Protein AF-A0A524QE58-F1 (afdb_monomer)

Radius of gyration: 34.65 Å; Cα contacts (8 Å, |Δi|>4): 42; chains: 1; bounding box: 107×37×67 Å

Secondary structure (DSSP, 8-state):
-PPP--S--HHHHHHHHHHHHSTT--HHHHHHHHT--HHHHHHHHHSHHHHHHHHHHHHHHHHHHHHHHHHHHHHHHHHHHHHHHHHHHH---HHHHHHHHHHHHHHTT-S--GGGSS----S------------HHHHHHHHHHHHHHHHS-SSPPP----------

Sequence (168 aa):
MSNPMQKLNHAHHHMILWVMSNPGATLREMGAHFGYTIPWLCQVVNSDMFKAQLAIYMGEVEALVVADIPTKLKGVASLAVDRMAEVLQKTDDNDTIIDAFDKVMHRYGYAPNAKNGAQTQGPAVNTQNNIFYLTADQLSGAREKLIENHARPALDLPVESSELMPAT

Solvent-accessible surface area (backbone atoms only — not comparable to full-atom values): 10601 Å² total; per-residue (Å²): 135,85,79,76,78,88,68,89,52,72,70,56,52,53,50,47,54,50,49,70,75,39,84,83,69,48,67,67,57,52,19,68,74,71,73,47,59,57,73,58,49,53,54,50,64,70,29,67,66,50,46,54,54,46,52,52,56,49,51,55,50,49,55,51,52,64,58,45,52,61,51,51,51,52,51,51,52,51,50,52,52,52,52,51,51,55,48,55,76,73,49,86,52,65,68,62,51,52,54,51,50,50,55,50,36,48,73,75,61,74,46,84,56,74,51,80,82,51,76,81,72,67,87,82,75,82,74,80,78,81,81,74,88,76,52,74,69,60,54,53,57,51,51,53,53,49,52,56,56,66,72,44,73,98,61,84,75,80,77,78,83,84,82,84,80,88,84,134

Structure (mmCIF, N/CA/C/O backbone):
data_AF-A0A524QE58-F1
#
_entry.id   AF-A0A524QE58-F1
#
loop_
_atom_site.group_PDB
_atom_site.id
_atom_site.type_symbol
_atom_site.label_atom_id
_atom_site.label_alt_id
_atom_site.label_comp_id
_atom_site.label_asym_id
_atom_site.label_entity_id
_atom_site.label_seq_id
_atom_site.pdbx_PDB_ins_code
_atom_site.Cartn_x
_atom_site.Cartn_y
_atom_site.Cartn_z
_atom_site.occupancy
_atom_site.B_iso_or_equiv
_atom_site.auth_seq_id
_atom_site.auth_comp_id
_atom_site.auth_asym_id
_atom_site.auth_atom_id
_atom_site.pdbx_PDB_model_num
ATOM 1 N N . MET A 1 1 ? 30.153 2.795 -27.317 1.00 37.44 1 MET A N 1
ATOM 2 C CA . MET A 1 1 ? 29.563 3.559 -26.196 1.00 37.44 1 MET A CA 1
ATOM 3 C C . MET A 1 1 ? 28.064 3.647 -26.440 1.00 37.44 1 MET A C 1
ATOM 5 O O . MET A 1 1 ? 27.662 4.192 -27.457 1.00 37.44 1 MET A O 1
ATOM 9 N N . SER A 1 2 ? 27.271 2.970 -25.607 1.00 44.81 2 SER A N 1
ATOM 10 C CA . SER A 1 2 ? 25.817 2.820 -25.764 1.00 44.81 2 SER A CA 1
ATOM 11 C C . SER A 1 2 ? 25.109 4.133 -25.434 1.00 44.81 2 SER A C 1
ATOM 13 O O . SER A 1 2 ? 25.325 4.675 -24.355 1.00 44.81 2 SER A O 1
ATOM 15 N N . ASN A 1 3 ? 24.278 4.629 -26.350 1.00 56.38 3 ASN A N 1
ATOM 16 C CA . ASN A 1 3 ? 23.512 5.859 -26.163 1.00 56.38 3 ASN A CA 1
ATOM 17 C C . ASN A 1 3 ? 22.498 5.665 -25.017 1.00 56.38 3 ASN A C 1
ATOM 19 O O . ASN A 1 3 ? 21.678 4.746 -25.111 1.00 56.38 3 ASN A O 1
ATOM 23 N N . PRO A 1 4 ? 22.519 6.481 -23.948 1.00 53.91 4 PRO A N 1
ATOM 24 C CA . PRO A 1 4 ? 21.436 6.480 -22.975 1.00 53.91 4 PRO A 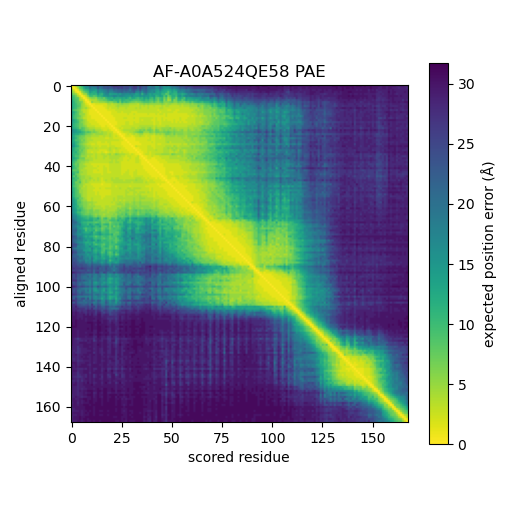CA 1
ATOM 25 C C . PRO A 1 4 ? 20.138 6.867 -23.696 1.00 53.91 4 PRO A C 1
ATOM 27 O O . PRO A 1 4 ? 20.121 7.777 -24.526 1.00 53.91 4 PRO A O 1
ATOM 30 N N . MET A 1 5 ? 19.064 6.120 -23.439 1.00 60.00 5 MET A N 1
ATOM 31 C CA . MET A 1 5 ? 17.757 6.325 -24.067 1.00 60.00 5 MET A CA 1
ATOM 32 C C . MET A 1 5 ? 17.318 7.791 -23.946 1.00 60.00 5 MET A C 1
ATOM 34 O O . MET A 1 5 ? 17.073 8.257 -22.844 1.00 60.00 5 MET A O 1
ATOM 38 N N . GLN A 1 6 ? 17.214 8.504 -25.075 1.00 62.56 6 GLN A N 1
ATOM 39 C CA . GLN A 1 6 ? 16.808 9.920 -25.123 1.00 62.56 6 GLN A CA 1
ATOM 40 C C . GLN A 1 6 ? 15.284 10.124 -25.119 1.00 62.56 6 GLN A C 1
ATOM 42 O O . GLN A 1 6 ? 14.811 11.228 -24.858 1.00 62.56 6 GLN A O 1
ATOM 47 N N . LYS A 1 7 ? 14.497 9.088 -25.447 1.00 70.38 7 LYS A N 1
ATOM 48 C CA . LYS A 1 7 ? 13.031 9.169 -25.511 1.00 70.38 7 LYS A CA 1
ATOM 49 C C . LYS A 1 7 ? 12.385 7.816 -25.220 1.00 70.38 7 LYS A C 1
ATOM 51 O O . LYS A 1 7 ? 12.740 6.809 -25.832 1.00 70.38 7 LYS A O 1
ATOM 56 N N . LEU A 1 8 ? 11.396 7.803 -24.327 1.00 73.88 8 LEU A N 1
ATOM 57 C CA . LEU A 1 8 ? 10.566 6.627 -24.067 1.00 73.88 8 LEU A CA 1
ATOM 58 C C . LEU A 1 8 ? 9.614 6.388 -25.249 1.00 73.88 8 LEU A C 1
ATOM 60 O O . LEU A 1 8 ? 8.741 7.200 -25.542 1.00 73.88 8 LEU A O 1
ATOM 64 N N . ASN A 1 9 ? 9.803 5.265 -25.941 1.00 84.88 9 ASN A N 1
ATOM 65 C CA . ASN A 1 9 ? 8.830 4.729 -26.904 1.00 84.88 9 ASN A CA 1
ATOM 66 C C . ASN A 1 9 ? 7.684 3.981 -26.182 1.00 84.88 9 ASN A C 1
ATOM 68 O O . ASN A 1 9 ? 7.897 3.478 -25.078 1.00 84.88 9 ASN A O 1
ATOM 72 N N . HIS A 1 10 ? 6.522 3.815 -26.825 1.00 84.56 10 HIS A N 1
ATOM 73 C CA . HIS A 1 10 ? 5.362 3.073 -26.303 1.00 84.56 10 HIS A CA 1
ATOM 74 C C . HIS A 1 10 ? 5.723 1.668 -25.802 1.00 84.56 10 HIS A C 1
ATOM 76 O O . HIS A 1 10 ? 5.241 1.249 -24.754 1.00 84.56 10 HIS A O 1
ATOM 82 N N . ALA A 1 11 ? 6.636 0.968 -26.483 1.00 85.56 11 ALA A N 1
ATOM 83 C CA . ALA A 1 11 ? 7.119 -0.345 -26.048 1.00 85.56 11 ALA A CA 1
ATOM 84 C C . ALA A 1 11 ? 7.707 -0.326 -24.622 1.00 85.56 11 ALA A C 1
ATOM 86 O O . ALA A 1 11 ? 7.439 -1.222 -23.828 1.00 85.56 11 ALA A O 1
ATOM 87 N N . HIS A 1 12 ? 8.452 0.723 -24.260 1.00 87.25 12 HIS A N 1
ATOM 88 C CA . HIS A 1 12 ? 9.021 0.869 -22.917 1.00 87.25 12 HIS A CA 1
ATOM 89 C C . HIS A 1 12 ? 7.945 1.103 -21.867 1.00 87.25 12 HIS A C 1
ATOM 91 O O . HIS A 1 12 ? 8.040 0.582 -20.763 1.00 87.25 12 HIS A O 1
ATOM 97 N N . HIS A 1 13 ? 6.894 1.828 -22.235 1.00 88.25 13 HIS A N 1
ATOM 98 C CA . HIS A 1 13 ? 5.744 2.035 -21.373 1.00 88.25 13 HIS A CA 1
ATOM 99 C C . HIS A 1 13 ? 5.021 0.723 -21.059 1.00 88.25 13 HIS A C 1
ATOM 101 O O . HIS A 1 13 ? 4.749 0.418 -19.902 1.00 88.25 13 HIS A O 1
ATOM 107 N N . HIS A 1 14 ? 4.788 -0.099 -22.085 1.00 90.12 14 HIS A N 1
ATOM 108 C CA . HIS A 1 14 ? 4.209 -1.428 -21.903 1.00 90.12 14 HIS A CA 1
ATOM 109 C C . HIS A 1 14 ? 5.097 -2.334 -21.045 1.00 90.12 14 HIS A C 1
ATOM 111 O O . HIS A 1 14 ? 4.573 -3.087 -20.228 1.00 90.12 14 HIS A O 1
ATOM 117 N N . MET A 1 15 ? 6.425 -2.234 -21.171 1.00 89.81 15 MET A N 1
ATOM 118 C CA . MET A 1 15 ? 7.349 -2.957 -20.291 1.00 89.81 15 MET A CA 1
ATOM 119 C C . MET A 1 15 ? 7.231 -2.502 -18.830 1.00 89.81 15 MET A C 1
ATOM 121 O O . MET A 1 15 ? 7.201 -3.352 -17.946 1.00 89.81 15 MET A O 1
ATOM 125 N N . ILE A 1 16 ? 7.097 -1.198 -18.561 1.00 90.75 16 ILE A N 1
ATOM 126 C CA . ILE A 1 16 ? 6.886 -0.680 -17.195 1.00 90.75 16 ILE A CA 1
ATOM 127 C C . ILE A 1 16 ? 5.590 -1.239 -16.600 1.00 90.75 16 ILE A C 1
ATOM 129 O O . ILE A 1 16 ? 5.610 -1.785 -15.499 1.00 90.75 16 ILE A O 1
ATOM 133 N N . LEU A 1 17 ? 4.481 -1.165 -17.341 1.00 90.25 17 LEU A N 1
ATOM 134 C CA . LEU A 1 17 ? 3.186 -1.691 -16.893 1.00 90.25 17 LEU A CA 1
ATOM 135 C C . LEU A 1 17 ? 3.237 -3.201 -16.629 1.00 90.25 17 LEU A C 1
ATOM 137 O O . LEU A 1 17 ? 2.638 -3.695 -15.673 1.00 90.25 17 LEU A O 1
ATOM 141 N N . TRP A 1 18 ? 3.979 -3.939 -17.453 1.00 91.38 18 TRP A N 1
ATOM 142 C CA . TRP A 1 18 ? 4.163 -5.374 -17.275 1.00 91.38 18 TRP A CA 1
ATOM 143 C C . TRP A 1 18 ? 4.969 -5.706 -16.015 1.00 91.38 18 TRP A C 1
ATOM 145 O O . TRP A 1 18 ? 4.557 -6.585 -15.256 1.00 91.38 18 TRP A O 1
ATOM 155 N N . VAL A 1 19 ? 6.064 -4.979 -15.754 1.00 90.00 19 VAL A N 1
ATOM 156 C CA . VAL A 1 19 ? 6.869 -5.124 -14.525 1.00 90.00 19 VAL A CA 1
ATOM 157 C C . VAL A 1 19 ? 6.032 -4.790 -13.292 1.00 90.00 19 VAL A C 1
ATOM 159 O O . VAL A 1 19 ? 6.088 -5.498 -12.292 1.00 90.00 19 VAL A O 1
ATOM 162 N N . MET A 1 20 ? 5.211 -3.747 -13.379 1.00 88.38 20 MET A N 1
ATOM 163 C CA . MET A 1 20 ? 4.317 -3.325 -12.304 1.00 88.38 20 MET A CA 1
ATOM 164 C C . MET A 1 20 ? 3.220 -4.355 -12.006 1.00 88.38 20 MET A C 1
ATOM 166 O O . MET A 1 20 ? 2.876 -4.571 -10.848 1.00 88.38 20 MET A O 1
ATOM 170 N N . SER A 1 21 ? 2.697 -5.018 -13.039 1.00 89.75 21 SER A N 1
ATOM 171 C CA . SER A 1 21 ? 1.674 -6.061 -12.888 1.00 89.75 21 SER A CA 1
ATOM 172 C C . SER A 1 21 ? 2.245 -7.385 -12.363 1.00 89.75 21 SER A C 1
ATOM 174 O O . SER A 1 21 ? 1.501 -8.186 -11.807 1.00 89.75 21 SER A O 1
ATOM 176 N N . ASN A 1 22 ? 3.551 -7.625 -12.533 1.00 90.81 22 ASN A N 1
ATOM 177 C CA . ASN A 1 22 ? 4.216 -8.878 -12.168 1.00 90.81 22 ASN A CA 1
ATOM 178 C C . ASN A 1 22 ? 5.458 -8.624 -11.288 1.00 90.81 22 ASN A C 1
ATOM 180 O O . ASN A 1 22 ? 6.592 -8.831 -11.739 1.00 90.81 22 ASN A O 1
ATOM 184 N N . PRO A 1 23 ? 5.278 -8.189 -10.025 1.00 80.88 23 PRO A N 1
ATOM 185 C CA . PRO A 1 23 ? 6.386 -7.944 -9.108 1.00 80.88 23 PRO A CA 1
ATOM 186 C C . PRO A 1 23 ? 7.043 -9.275 -8.713 1.00 80.88 23 PRO A C 1
ATOM 188 O O . PRO A 1 23 ? 6.553 -10.003 -7.856 1.00 80.88 23 PRO A O 1
ATOM 191 N N . GLY A 1 24 ? 8.147 -9.616 -9.375 1.00 85.56 24 GLY A N 1
ATOM 192 C CA . GLY A 1 24 ? 8.875 -10.876 -9.177 1.00 85.56 24 GLY A CA 1
ATOM 193 C C . GLY A 1 24 ? 9.208 -11.608 -10.473 1.00 85.56 24 GLY A C 1
ATOM 194 O O . GLY A 1 24 ? 10.007 -12.543 -10.451 1.00 85.56 24 GLY A O 1
ATOM 195 N N . ALA A 1 25 ? 8.647 -11.172 -11.603 1.00 88.44 25 ALA A N 1
ATOM 196 C CA . ALA A 1 25 ? 8.987 -11.746 -12.892 1.00 88.44 25 ALA A CA 1
ATOM 197 C C . ALA A 1 25 ? 10.445 -11.448 -13.275 1.00 88.44 25 ALA A C 1
ATOM 199 O O . ALA A 1 25 ? 10.992 -10.370 -13.023 1.00 88.44 25 ALA A O 1
ATOM 200 N N . THR A 1 26 ? 11.089 -12.426 -13.902 1.00 90.69 26 THR A N 1
ATOM 201 C CA . THR A 1 26 ? 12.494 -12.332 -14.306 1.00 90.69 26 THR A CA 1
ATOM 202 C C . THR A 1 26 ? 12.643 -11.601 -15.641 1.00 90.69 26 THR A C 1
ATOM 204 O O . THR A 1 26 ? 11.761 -11.634 -16.501 1.00 90.69 26 THR A O 1
ATOM 207 N N . LEU A 1 27 ? 13.816 -11.006 -15.894 1.00 88.75 27 LEU A N 1
ATOM 208 C CA . LEU A 1 27 ? 14.116 -10.385 -17.197 1.00 88.75 27 LEU A CA 1
ATOM 209 C C . LEU A 1 27 ? 14.015 -11.385 -18.363 1.00 88.75 27 LEU A C 1
ATOM 211 O O . LEU A 1 27 ? 13.764 -10.988 -19.499 1.00 88.75 27 LEU A O 1
ATOM 215 N N . ARG A 1 28 ? 14.181 -12.685 -18.086 1.00 89.31 28 ARG A N 1
ATOM 216 C CA . ARG A 1 28 ? 14.001 -13.757 -19.071 1.00 89.31 28 ARG A CA 1
ATOM 217 C C . ARG A 1 28 ? 12.540 -13.895 -19.497 1.00 89.31 28 ARG A C 1
ATOM 219 O O . ARG A 1 28 ? 12.272 -14.052 -20.683 1.00 89.31 28 ARG A O 1
ATOM 226 N N . GLU A 1 29 ? 11.612 -13.816 -18.551 1.00 89.88 29 GLU A N 1
ATOM 227 C CA . GLU A 1 29 ? 10.169 -13.865 -18.822 1.00 89.88 29 GLU A CA 1
ATOM 228 C C . GLU A 1 29 ? 9.709 -12.609 -19.559 1.00 89.88 29 GLU A C 1
ATOM 230 O O . GLU A 1 29 ? 8.953 -12.706 -20.523 1.00 89.88 29 GLU A O 1
ATOM 235 N N . MET A 1 30 ? 10.258 -11.447 -19.195 1.00 89.75 30 MET A N 1
ATOM 236 C CA . MET A 1 30 ? 10.032 -10.204 -19.934 1.00 89.75 30 MET A CA 1
ATOM 237 C C . MET A 1 30 ? 10.531 -10.315 -21.384 1.00 89.75 30 MET A C 1
ATOM 239 O O . MET A 1 30 ? 9.833 -9.928 -22.319 1.00 89.75 30 MET A O 1
ATOM 243 N N . GLY A 1 31 ? 11.714 -10.904 -21.592 1.00 89.69 31 GLY A N 1
ATOM 244 C CA . GLY A 1 31 ? 12.258 -11.186 -22.924 1.00 89.69 31 GLY A CA 1
ATOM 245 C C . GLY A 1 31 ? 11.381 -12.118 -23.749 1.00 89.69 31 GLY A C 1
ATOM 246 O O . GLY A 1 31 ? 11.127 -11.831 -24.916 1.00 89.69 31 GLY A O 1
ATOM 247 N N . ALA A 1 32 ? 10.859 -13.186 -23.140 1.00 90.56 32 ALA A N 1
ATOM 248 C CA . ALA A 1 32 ? 9.940 -14.109 -23.803 1.00 90.56 32 ALA A CA 1
ATOM 249 C C . ALA A 1 32 ? 8.607 -13.441 -24.180 1.00 90.56 32 ALA A C 1
ATOM 251 O O . ALA A 1 32 ? 8.073 -13.712 -25.251 1.00 90.56 32 ALA A O 1
ATOM 252 N N . HIS A 1 33 ? 8.094 -12.548 -23.330 1.00 88.94 33 HIS A N 1
ATOM 253 C CA . HIS A 1 33 ? 6.829 -11.852 -23.560 1.00 88.94 33 HIS A CA 1
ATOM 254 C C . HIS A 1 33 ? 6.921 -10.795 -24.672 1.00 88.94 33 HIS A C 1
ATOM 256 O O . HIS A 1 33 ? 6.025 -10.693 -25.506 1.00 88.94 33 HIS A O 1
ATOM 262 N N . PHE A 1 34 ? 8.000 -10.007 -24.702 1.00 89.56 34 PHE A N 1
ATOM 263 C CA . PHE A 1 34 ? 8.158 -8.907 -25.662 1.00 89.56 34 PHE A CA 1
ATOM 264 C C . PHE A 1 34 ? 9.004 -9.260 -26.896 1.00 89.56 34 PHE A C 1
ATOM 266 O O . PHE A 1 34 ? 9.093 -8.458 -27.822 1.00 89.56 34 PHE A O 1
ATOM 273 N N . GLY A 1 35 ? 9.633 -10.439 -26.927 1.00 90.44 35 GLY A N 1
ATOM 274 C CA . GLY A 1 35 ? 10.474 -10.883 -28.043 1.00 90.44 35 GLY A CA 1
ATOM 275 C C . GLY A 1 35 ? 11.825 -10.164 -28.142 1.00 90.44 35 GLY A C 1
ATOM 276 O O . GLY A 1 35 ? 12.455 -10.184 -29.199 1.00 90.44 35 GLY A O 1
ATOM 277 N N . TYR A 1 36 ? 12.285 -9.520 -27.065 1.00 90.31 36 TYR A N 1
ATOM 278 C CA . TYR A 1 36 ? 13.566 -8.812 -27.029 1.00 90.31 36 TYR A CA 1
ATOM 279 C C . TYR A 1 36 ? 14.670 -9.631 -26.359 1.00 90.31 36 TYR A C 1
ATOM 281 O O . TYR A 1 36 ? 14.433 -10.472 -25.491 1.00 90.31 36 TYR A O 1
ATOM 289 N N . THR A 1 37 ? 15.917 -9.345 -26.740 1.00 92.12 37 THR A N 1
ATOM 290 C CA . THR A 1 37 ? 17.086 -9.995 -26.137 1.00 92.12 37 THR A CA 1
ATOM 291 C C . THR A 1 37 ? 17.302 -9.534 -24.693 1.00 92.12 37 THR A C 1
ATOM 293 O O . THR A 1 37 ? 17.097 -8.367 -24.353 1.00 92.12 37 THR A O 1
ATOM 296 N N . ILE A 1 38 ? 17.780 -10.447 -23.842 1.00 91.06 38 ILE A N 1
ATOM 297 C CA . ILE A 1 38 ? 18.064 -10.161 -22.427 1.00 91.06 38 ILE A CA 1
ATOM 298 C C . ILE A 1 38 ? 19.079 -9.012 -22.261 1.00 91.06 38 ILE A C 1
ATOM 300 O O . ILE A 1 38 ? 18.803 -8.111 -21.470 1.00 91.06 38 ILE A O 1
ATOM 304 N N . PRO A 1 39 ? 20.209 -8.955 -23.004 1.00 89.94 39 PRO A N 1
ATOM 305 C CA . PRO A 1 39 ? 21.170 -7.860 -22.853 1.00 89.94 39 PRO A CA 1
ATOM 306 C C . PRO A 1 39 ? 20.578 -6.484 -23.176 1.00 89.94 39 PRO A C 1
ATOM 308 O O . PRO A 1 39 ? 20.891 -5.508 -22.497 1.00 89.94 39 PRO A O 1
ATOM 311 N N . TRP A 1 40 ? 19.695 -6.407 -24.175 1.00 90.19 40 TRP A N 1
ATOM 312 C CA . TRP A 1 40 ? 19.004 -5.167 -24.521 1.00 90.19 40 TRP A CA 1
ATOM 313 C C . TRP A 1 40 ? 18.025 -4.744 -23.420 1.00 90.19 40 TRP A C 1
ATOM 315 O O . TRP A 1 40 ? 18.037 -3.590 -22.997 1.00 90.19 40 TRP A O 1
ATOM 325 N N . LEU A 1 41 ? 17.245 -5.686 -22.878 1.00 90.00 41 LEU A N 1
ATOM 326 C CA . LEU A 1 41 ? 16.341 -5.409 -21.758 1.00 90.00 41 LEU A CA 1
ATOM 327 C C . LEU A 1 41 ? 17.092 -4.931 -20.513 1.00 90.00 41 LEU A C 1
ATOM 329 O O . LEU A 1 41 ? 16.644 -3.993 -19.859 1.00 90.00 41 LEU A O 1
ATOM 333 N N . CYS A 1 42 ? 18.260 -5.506 -20.214 1.00 90.25 42 CYS A N 1
ATOM 334 C CA . CYS A 1 42 ? 19.114 -5.027 -19.127 1.00 90.25 42 CYS A CA 1
ATOM 335 C C . CYS A 1 42 ? 19.530 -3.561 -19.321 1.00 90.25 42 CYS A C 1
ATOM 337 O O . CYS A 1 42 ? 19.558 -2.807 -18.350 1.00 90.25 42 CYS A O 1
ATOM 339 N N . GLN A 1 43 ? 19.851 -3.140 -20.547 1.00 89.94 43 GLN A N 1
ATOM 340 C CA . GLN A 1 43 ? 20.202 -1.744 -20.838 1.00 89.94 43 GLN A CA 1
ATOM 341 C C . GLN A 1 43 ? 18.997 -0.813 -20.671 1.00 89.94 43 GLN A C 1
ATOM 343 O O . GLN A 1 43 ? 19.125 0.269 -20.102 1.00 89.94 43 GLN A O 1
ATOM 348 N N . VAL A 1 44 ? 17.819 -1.255 -21.112 1.00 88.38 44 VAL A N 1
ATOM 349 C CA . VAL A 1 44 ? 16.567 -0.500 -20.995 1.00 88.38 44 VAL A CA 1
ATOM 350 C C . VAL A 1 44 ? 16.157 -0.317 -19.535 1.00 88.38 44 VAL A C 1
ATOM 352 O O . VAL A 1 44 ? 15.941 0.813 -19.106 1.00 88.38 44 VAL A O 1
ATOM 355 N N . VAL A 1 45 ? 16.086 -1.398 -18.754 1.00 87.81 45 VAL A N 1
ATOM 356 C CA . VAL A 1 45 ? 15.647 -1.354 -17.346 1.00 87.81 45 VAL A CA 1
ATOM 357 C C . VAL A 1 45 ? 16.607 -0.531 -16.487 1.00 87.81 45 VAL A C 1
ATOM 359 O O . VAL A 1 45 ? 16.182 0.174 -15.574 1.00 87.81 45 VAL A O 1
ATOM 362 N N . ASN A 1 46 ? 17.907 -0.576 -16.789 1.00 88.50 46 ASN A N 1
ATOM 363 C CA . ASN A 1 46 ? 18.900 0.199 -16.050 1.00 88.50 46 ASN A CA 1
ATOM 364 C C . ASN A 1 46 ? 18.972 1.676 -16.450 1.00 88.50 46 ASN A C 1
ATOM 366 O O . ASN A 1 46 ? 19.640 2.434 -15.746 1.00 88.50 46 ASN A O 1
ATOM 370 N N . SER A 1 47 ? 18.292 2.086 -17.523 1.00 89.69 47 SER A N 1
ATOM 371 C CA . SER A 1 47 ? 18.274 3.479 -17.963 1.00 89.69 47 SER A CA 1
ATOM 372 C C . SER A 1 47 ? 17.537 4.389 -16.974 1.00 89.69 47 SER A C 1
ATOM 374 O O . SER A 1 47 ? 16.507 4.021 -16.405 1.00 89.69 47 SER A O 1
ATOM 376 N N . ASP A 1 48 ? 18.052 5.605 -16.790 1.00 88.81 48 ASP A N 1
ATOM 377 C CA . ASP A 1 48 ? 17.509 6.553 -15.810 1.00 88.81 48 ASP A CA 1
ATOM 378 C C . ASP A 1 48 ? 16.081 6.989 -16.151 1.00 88.81 48 ASP A C 1
ATOM 380 O O . ASP A 1 48 ? 15.239 7.104 -15.264 1.00 88.81 48 ASP A O 1
ATOM 384 N N . MET A 1 49 ? 15.764 7.144 -17.442 1.00 86.62 49 MET A N 1
ATOM 385 C CA . MET A 1 49 ? 14.404 7.473 -17.880 1.00 86.62 49 MET A CA 1
ATOM 386 C C . MET A 1 49 ? 13.390 6.381 -17.524 1.00 86.62 49 MET A C 1
ATOM 388 O O . MET A 1 49 ? 12.276 6.695 -17.110 1.00 86.62 49 MET A O 1
ATOM 392 N N . PHE A 1 50 ? 13.759 5.103 -17.672 1.00 89.12 50 PHE A N 1
ATOM 393 C CA . PHE A 1 50 ? 12.877 3.988 -17.324 1.00 89.12 50 PHE A CA 1
ATOM 394 C C . PHE A 1 50 ? 12.595 3.963 -15.819 1.00 89.12 50 PHE A C 1
ATOM 396 O O . PHE A 1 50 ? 11.442 3.845 -15.408 1.00 89.12 50 PHE A O 1
ATOM 403 N N . LYS A 1 51 ? 13.636 4.151 -15.000 1.00 90.12 51 LYS A N 1
ATOM 404 C CA . LYS A 1 51 ? 13.520 4.218 -13.536 1.00 90.12 51 LYS A CA 1
ATOM 405 C C . LYS A 1 51 ? 12.682 5.407 -13.077 1.00 90.12 51 LYS A C 1
ATOM 407 O O . LYS A 1 51 ? 11.823 5.236 -12.219 1.00 90.12 51 LYS A O 1
ATOM 412 N N . ALA A 1 52 ? 12.894 6.584 -13.666 1.00 89.50 52 ALA A N 1
ATOM 413 C CA . ALA A 1 52 ? 12.126 7.784 -13.345 1.00 89.50 52 ALA A CA 1
ATOM 414 C C . ALA A 1 52 ? 10.632 7.582 -13.623 1.00 89.50 52 ALA A C 1
ATOM 416 O O . ALA A 1 52 ? 9.795 7.883 -12.776 1.00 89.50 52 ALA A O 1
ATOM 417 N N . GLN A 1 53 ? 10.294 7.007 -14.779 1.00 89.19 53 GLN A N 1
ATOM 418 C CA . GLN A 1 53 ? 8.900 6.754 -15.126 1.00 89.19 53 GLN A CA 1
ATOM 419 C C . GLN A 1 53 ? 8.268 5.678 -14.235 1.00 89.19 53 GLN A C 1
ATOM 421 O O . GLN A 1 53 ? 7.130 5.832 -13.800 1.00 89.19 53 GLN A O 1
ATOM 426 N N . LEU A 1 54 ? 9.000 4.605 -13.933 1.00 89.56 54 LEU A N 1
ATOM 427 C CA . LEU A 1 54 ? 8.540 3.561 -13.019 1.00 89.56 54 LEU A CA 1
ATOM 428 C C . LEU A 1 54 ? 8.271 4.119 -11.612 1.00 89.56 54 LEU A C 1
ATOM 430 O O . LEU A 1 54 ? 7.264 3.763 -11.008 1.00 89.56 54 LEU A O 1
ATOM 434 N N . ALA A 1 55 ? 9.114 5.029 -11.117 1.00 89.94 55 ALA A N 1
ATOM 435 C CA . ALA A 1 55 ? 8.912 5.684 -9.825 1.00 89.94 55 ALA A CA 1
ATOM 436 C C . ALA A 1 55 ? 7.630 6.534 -9.788 1.00 89.94 55 ALA A C 1
ATOM 438 O O . ALA A 1 55 ? 6.914 6.501 -8.790 1.00 89.94 55 ALA A O 1
ATOM 439 N N . ILE A 1 56 ? 7.305 7.243 -10.878 1.00 90.44 56 ILE A N 1
ATOM 440 C CA . ILE A 1 56 ? 6.044 7.995 -10.995 1.00 90.44 56 ILE A CA 1
ATOM 441 C C . ILE A 1 56 ? 4.847 7.045 -10.862 1.00 90.44 56 ILE A C 1
ATOM 443 O O . ILE A 1 56 ? 3.975 7.271 -10.028 1.00 90.44 56 ILE A O 1
ATOM 447 N N . TYR A 1 57 ? 4.846 5.941 -11.616 1.00 88.06 57 TYR A N 1
ATOM 448 C CA . TYR A 1 57 ? 3.771 4.945 -11.564 1.00 88.06 57 TYR A CA 1
ATOM 449 C C . TYR A 1 57 ? 3.610 4.291 -10.193 1.00 88.06 57 TYR A C 1
ATOM 451 O O . TYR A 1 57 ? 2.490 4.075 -9.729 1.00 88.06 57 TYR A O 1
ATOM 459 N N . MET A 1 58 ? 4.724 3.977 -9.532 1.00 87.25 58 MET A N 1
ATOM 460 C CA . MET A 1 58 ? 4.690 3.442 -8.173 1.00 87.25 58 MET A CA 1
ATOM 461 C C . MET A 1 58 ? 4.108 4.457 -7.187 1.00 87.25 58 MET A C 1
ATOM 463 O O . MET A 1 58 ? 3.263 4.077 -6.381 1.00 87.25 58 MET A O 1
ATOM 467 N N . GLY A 1 59 ? 4.484 5.735 -7.294 1.00 88.25 59 GLY A N 1
ATOM 468 C CA . GLY A 1 59 ? 3.937 6.798 -6.450 1.00 88.25 59 GLY A CA 1
ATOM 469 C C . GLY A 1 59 ? 2.430 7.002 -6.635 1.00 88.25 59 GLY A C 1
ATOM 470 O O . GLY A 1 59 ? 1.708 7.176 -5.656 1.00 88.25 59 GLY A O 1
ATOM 471 N N . GLU A 1 60 ? 1.929 6.922 -7.871 1.00 88.56 60 GLU A N 1
ATOM 472 C CA . GLU A 1 60 ? 0.489 7.007 -8.156 1.00 88.56 60 GLU A CA 1
ATOM 473 C C . GLU A 1 60 ? -0.298 5.860 -7.509 1.00 88.56 60 GLU A C 1
ATOM 475 O O . GLU A 1 60 ? -1.352 6.083 -6.906 1.00 88.56 60 GLU A O 1
ATOM 480 N N . VAL A 1 61 ? 0.217 4.630 -7.589 1.00 85.62 61 VAL A N 1
ATOM 481 C CA . VAL A 1 61 ? -0.454 3.470 -6.987 1.00 85.62 61 VAL A CA 1
ATOM 482 C C . VAL A 1 61 ? -0.333 3.449 -5.474 1.00 85.62 61 VAL A C 1
ATOM 484 O O . VAL A 1 61 ? -1.311 3.119 -4.805 1.00 85.62 61 VAL A O 1
ATOM 487 N N . GLU A 1 62 ? 0.803 3.853 -4.915 1.00 84.25 62 GLU A N 1
ATOM 488 C CA . GLU A 1 62 ? 0.943 4.009 -3.469 1.00 84.25 62 GLU A CA 1
ATOM 489 C C . GLU A 1 62 ? -0.076 5.020 -2.931 1.00 84.25 62 GLU A C 1
ATOM 491 O O . GLU A 1 62 ? -0.801 4.714 -1.985 1.00 84.25 62 GLU A O 1
ATOM 496 N N . ALA A 1 63 ? -0.220 6.178 -3.582 1.00 84.75 63 ALA A N 1
ATOM 497 C CA . ALA A 1 63 ? -1.214 7.179 -3.203 1.00 84.75 63 ALA A CA 1
ATOM 498 C C . ALA A 1 63 ? -2.650 6.625 -3.247 1.00 84.75 63 ALA A C 1
ATOM 500 O O . ALA A 1 63 ? -3.451 6.903 -2.351 1.00 84.75 63 ALA A O 1
ATOM 501 N N . LEU A 1 64 ? -2.971 5.803 -4.251 1.00 84.31 64 LEU A N 1
ATOM 502 C CA . LEU A 1 64 ? -4.285 5.176 -4.385 1.00 84.31 64 LEU A CA 1
ATOM 503 C C . LEU A 1 64 ? -4.551 4.137 -3.284 1.00 84.31 64 LEU A C 1
ATOM 505 O O . LEU A 1 64 ? -5.619 4.145 -2.672 1.00 84.31 64 LEU A O 1
ATOM 509 N N . VAL A 1 65 ? -3.577 3.276 -2.985 1.00 81.62 65 VAL A N 1
ATOM 510 C CA . VAL A 1 65 ? -3.693 2.257 -1.928 1.00 81.62 65 VAL A CA 1
ATOM 511 C C . VAL A 1 65 ? -3.798 2.910 -0.549 1.00 81.62 65 VAL A C 1
ATOM 513 O O . VAL A 1 65 ? -4.649 2.527 0.258 1.00 81.62 65 VAL A O 1
ATOM 516 N N . VAL A 1 66 ? -2.985 3.934 -0.284 1.00 81.62 66 VAL A N 1
ATOM 517 C CA . VAL A 1 66 ? -3.017 4.684 0.979 1.00 81.62 66 VAL A CA 1
ATOM 518 C C . VAL A 1 66 ? -4.349 5.413 1.163 1.00 81.62 66 VAL A C 1
ATOM 520 O O . VAL A 1 66 ? -4.807 5.532 2.294 1.00 81.62 66 VAL A O 1
ATOM 523 N N . ALA A 1 67 ? -5.008 5.861 0.091 1.00 80.88 67 ALA A N 1
ATOM 524 C CA . ALA A 1 67 ? -6.343 6.459 0.167 1.00 80.88 67 ALA A CA 1
ATOM 525 C C . ALA A 1 67 ? -7.471 5.423 0.372 1.00 80.88 67 ALA A C 1
ATOM 527 O O . ALA A 1 67 ? -8.491 5.714 1.008 1.00 80.88 67 ALA A O 1
ATOM 528 N N . ASP A 1 68 ? -7.300 4.201 -0.132 1.00 88.44 68 ASP A N 1
ATOM 529 C CA . ASP A 1 68 ? -8.306 3.136 -0.066 1.00 88.44 68 ASP A CA 1
ATOM 530 C C . ASP A 1 68 ? -8.399 2.487 1.330 1.00 88.44 68 ASP A C 1
ATOM 532 O O . ASP A 1 68 ? -9.496 2.301 1.866 1.00 88.44 68 ASP A O 1
ATOM 536 N N . ILE A 1 69 ? -7.263 2.232 1.988 1.00 82.06 69 ILE A N 1
ATOM 537 C CA . ILE A 1 69 ? -7.206 1.658 3.348 1.00 82.06 69 ILE A CA 1
ATOM 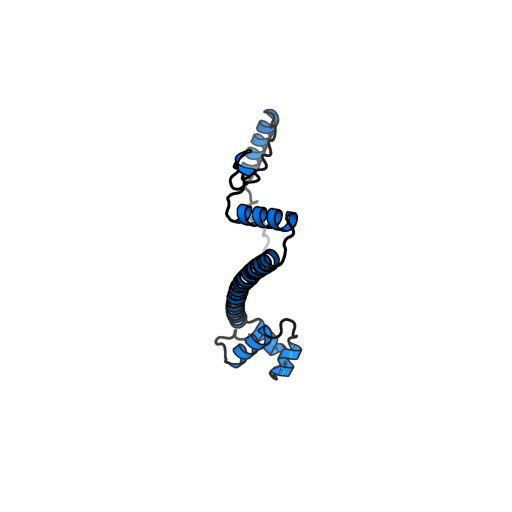538 C C . ILE A 1 69 ? -8.063 2.429 4.376 1.00 82.06 69 ILE A C 1
ATOM 540 O O . ILE A 1 69 ? -8.907 1.802 5.027 1.00 82.06 69 ILE A O 1
ATOM 544 N N . PRO A 1 70 ? -7.920 3.759 4.556 1.00 84.31 70 PRO A N 1
ATOM 545 C CA . PRO A 1 70 ? -8.723 4.503 5.521 1.00 84.31 70 PRO A CA 1
ATOM 546 C C . PRO A 1 70 ? -10.204 4.514 5.135 1.00 84.31 70 PRO A C 1
ATOM 548 O O . PRO A 1 70 ? -11.061 4.548 6.016 1.00 84.31 70 PRO A O 1
ATOM 551 N N . THR A 1 71 ? -10.523 4.449 3.841 1.00 85.31 71 THR A N 1
ATOM 552 C CA . THR A 1 71 ? -11.905 4.380 3.353 1.00 85.31 71 THR A CA 1
ATOM 553 C C . THR A 1 71 ? -12.553 3.049 3.737 1.00 85.31 71 THR A C 1
ATOM 555 O O . THR A 1 71 ? -13.640 3.038 4.319 1.00 85.31 71 THR A O 1
ATOM 558 N N . LYS A 1 72 ? -11.858 1.925 3.525 1.00 84.75 72 LYS A N 1
ATOM 559 C CA . LYS A 1 72 ? -12.315 0.598 3.971 1.00 84.75 72 LYS A CA 1
ATOM 560 C C . LYS A 1 72 ? -12.432 0.513 5.488 1.00 84.75 72 LYS A C 1
ATOM 562 O O . LYS A 1 72 ? -13.427 -0.007 5.985 1.00 84.75 72 LYS A O 1
ATOM 567 N N . LEU A 1 73 ? -11.465 1.060 6.225 1.00 80.94 73 LEU A N 1
ATOM 568 C CA . LEU A 1 73 ? -11.485 1.057 7.688 1.00 80.94 73 LEU A CA 1
ATOM 569 C C . LEU A 1 73 ? -12.677 1.845 8.243 1.00 80.94 73 LEU A C 1
ATOM 571 O O . LEU A 1 73 ? -13.348 1.366 9.154 1.00 80.94 73 LEU A O 1
ATOM 575 N N . LYS A 1 74 ? -12.997 3.006 7.657 1.00 85.31 74 LYS A N 1
ATOM 576 C CA . LYS A 1 74 ? -14.216 3.760 7.992 1.00 85.31 74 LYS A CA 1
ATOM 577 C C . LYS A 1 74 ? -15.483 2.949 7.710 1.00 85.31 74 LYS A C 1
ATOM 579 O O . LYS A 1 74 ? -16.375 2.925 8.551 1.00 85.31 74 LYS A O 1
ATOM 584 N N . GLY A 1 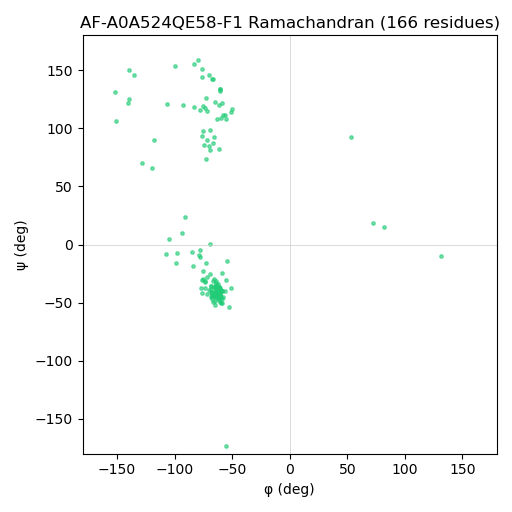75 ? -15.547 2.254 6.572 1.00 88.00 75 GLY A N 1
ATOM 585 C CA . GLY A 1 75 ? -16.680 1.390 6.228 1.00 88.00 75 GLY A CA 1
ATOM 586 C C . GLY A 1 75 ? -16.878 0.240 7.221 1.00 88.00 75 GLY A C 1
ATOM 587 O O . GLY A 1 75 ? -17.988 0.019 7.698 1.00 88.00 75 GLY A O 1
ATOM 588 N N . VAL A 1 76 ? -15.798 -0.450 7.597 1.00 86.06 76 VAL A N 1
ATOM 589 C CA . VAL A 1 76 ? -15.837 -1.533 8.596 1.00 86.06 76 VAL A CA 1
ATOM 590 C C . VAL A 1 76 ? -16.220 -1.001 9.975 1.00 86.06 76 VAL A C 1
ATOM 592 O O . VAL A 1 76 ? -17.013 -1.633 10.668 1.00 86.06 76 VAL A O 1
ATOM 595 N N . ALA A 1 77 ? -15.703 0.165 10.368 1.00 84.62 77 ALA A N 1
ATOM 596 C CA . ALA A 1 77 ? -16.071 0.800 11.628 1.00 84.62 77 ALA A CA 1
ATOM 597 C C . ALA A 1 77 ? -17.567 1.153 11.672 1.00 84.62 77 ALA A C 1
ATOM 599 O O . ALA A 1 77 ? -18.218 0.861 12.671 1.00 84.62 77 ALA A O 1
ATOM 600 N N . SER A 1 78 ? -18.123 1.708 10.587 1.00 87.94 78 SER A N 1
ATOM 601 C CA . SER A 1 78 ? -19.567 1.964 10.468 1.00 87.94 78 SER A CA 1
ATOM 602 C C . SER A 1 78 ? -20.371 0.674 10.613 1.00 87.94 78 SER A C 1
ATOM 604 O O . SER A 1 78 ? -21.255 0.594 11.458 1.00 87.94 78 SER A O 1
ATOM 606 N N . LEU A 1 79 ? -19.998 -0.369 9.865 1.00 89.50 79 LEU A N 1
ATOM 607 C CA . LEU A 1 79 ? -20.678 -1.662 9.915 1.00 89.50 79 LEU A CA 1
ATOM 608 C C . LEU A 1 79 ? -20.632 -2.282 11.318 1.00 89.50 79 LEU A C 1
ATOM 610 O O . LEU A 1 79 ? -21.610 -2.872 11.765 1.00 89.50 79 LEU A O 1
ATOM 614 N N . ALA A 1 80 ? -19.505 -2.161 12.021 1.00 81.25 80 ALA A N 1
ATOM 615 C CA . ALA A 1 80 ? -19.373 -2.658 13.385 1.00 81.25 80 ALA A CA 1
ATOM 616 C C . ALA A 1 80 ? -20.332 -1.941 14.347 1.00 81.25 80 ALA A C 1
ATOM 618 O O . ALA A 1 80 ? -20.934 -2.598 15.194 1.00 81.25 80 ALA A O 1
ATOM 619 N N . VAL A 1 81 ? -20.508 -0.624 14.199 1.00 85.50 81 VAL A N 1
ATOM 620 C CA . VAL A 1 81 ? -21.480 0.154 14.983 1.00 85.50 81 VAL A CA 1
ATOM 621 C C . VAL A 1 81 ? -22.911 -0.279 14.662 1.00 85.50 81 VAL A C 1
ATOM 623 O O . VAL A 1 81 ? -23.678 -0.537 15.589 1.00 85.50 81 VAL A O 1
ATOM 626 N N . ASP A 1 82 ? -23.247 -0.456 13.384 1.00 89.81 82 ASP A N 1
ATOM 627 C CA . ASP A 1 82 ? -24.581 -0.902 12.961 1.00 89.81 82 ASP A CA 1
ATOM 628 C C . ASP A 1 82 ? -24.917 -2.292 13.526 1.00 89.81 82 ASP A C 1
ATOM 630 O O . ASP A 1 82 ? -25.989 -2.506 14.091 1.00 89.81 82 ASP A O 1
ATOM 634 N N . ARG A 1 83 ? -23.968 -3.236 13.467 1.00 87.50 83 ARG A N 1
ATOM 635 C CA . ARG A 1 83 ? -24.138 -4.573 14.058 1.00 87.50 83 ARG A CA 1
ATOM 636 C C . ARG A 1 83 ? -24.277 -4.531 15.573 1.00 87.50 83 ARG A C 1
ATOM 638 O O . ARG A 1 83 ? -25.060 -5.297 16.125 1.00 87.50 83 ARG A O 1
ATOM 645 N N . MET A 1 84 ? -23.551 -3.643 16.246 1.00 82.12 84 MET A N 1
ATOM 646 C CA . MET A 1 84 ? -23.677 -3.459 17.692 1.00 82.12 84 MET A CA 1
ATOM 647 C C . MET A 1 84 ? -25.075 -2.948 18.062 1.00 82.12 84 MET A C 1
ATOM 649 O O . MET A 1 84 ? -25.674 -3.450 19.009 1.00 82.12 84 MET A O 1
ATOM 653 N N . ALA A 1 85 ? -25.631 -2.022 17.273 1.00 85.44 85 ALA A N 1
ATOM 654 C CA . ALA A 1 85 ? -26.997 -1.537 17.448 1.00 85.44 85 ALA A CA 1
ATOM 655 C C . ALA A 1 85 ? -28.042 -2.644 17.210 1.00 85.44 85 ALA A C 1
ATOM 657 O O . ALA A 1 85 ? -28.972 -2.784 18.002 1.00 85.44 85 ALA A O 1
ATOM 658 N N . GLU A 1 86 ? -27.872 -3.475 16.175 1.00 88.25 86 GLU A N 1
ATOM 659 C CA . GLU A 1 86 ? -28.749 -4.631 15.924 1.00 88.25 86 GLU A CA 1
ATOM 660 C C . GLU A 1 86 ? -28.724 -5.654 17.070 1.00 88.25 86 GLU A C 1
ATOM 662 O O . GLU A 1 86 ? -29.764 -6.211 17.422 1.00 88.25 86 GLU A O 1
ATOM 667 N N . VAL A 1 87 ? -27.546 -5.932 17.641 1.00 83.88 87 VAL A N 1
ATOM 668 C CA . VAL A 1 87 ? -27.402 -6.856 18.777 1.00 83.88 87 VAL A CA 1
ATOM 669 C C . VAL A 1 87 ? -28.081 -6.283 20.017 1.00 83.88 87 VAL A C 1
ATOM 671 O O . VAL A 1 87 ? -28.807 -7.011 20.692 1.00 83.88 87 VAL A O 1
ATOM 674 N N . LEU A 1 88 ? -27.919 -4.982 20.274 1.00 81.38 88 LEU A N 1
ATOM 675 C CA . LEU A 1 88 ? -28.547 -4.298 21.404 1.00 81.38 88 LEU A CA 1
ATOM 676 C C . LEU A 1 88 ? -30.080 -4.280 21.301 1.00 81.38 88 LEU A C 1
ATOM 678 O O . LEU A 1 88 ? -30.758 -4.400 22.309 1.00 81.38 88 LEU A O 1
ATOM 682 N N . GLN A 1 89 ? -30.638 -4.184 20.090 1.00 85.56 89 GLN A N 1
ATOM 683 C CA . GLN A 1 89 ? -32.090 -4.265 19.873 1.00 85.56 89 GLN A CA 1
ATOM 684 C C . GLN A 1 89 ? -32.673 -5.661 20.120 1.00 85.56 89 GLN A C 1
ATOM 686 O O . GLN A 1 89 ? -33.870 -5.787 20.362 1.00 85.56 89 GLN A O 1
ATOM 691 N N . LYS A 1 90 ? -31.860 -6.714 19.986 1.00 88.56 90 LYS A N 1
ATOM 692 C CA . LYS A 1 90 ? -32.300 -8.114 20.102 1.00 88.56 90 LYS A CA 1
ATOM 693 C C . LYS A 1 90 ? -32.017 -8.727 21.469 1.00 88.56 90 LYS A C 1
ATOM 695 O O . LYS A 1 90 ? -32.537 -9.800 21.759 1.00 88.56 90 LYS A O 1
ATOM 700 N N . THR A 1 91 ? -31.149 -8.101 22.252 1.00 82.56 91 THR A N 1
ATOM 701 C CA . THR A 1 91 ? -30.656 -8.642 23.515 1.00 82.56 91 THR A CA 1
ATOM 702 C C . THR A 1 91 ? -31.287 -7.880 24.668 1.00 82.56 91 THR A C 1
ATOM 704 O O . THR A 1 91 ? -31.071 -6.681 24.788 1.00 82.56 91 THR A O 1
ATOM 707 N N . ASP A 1 92 ? -32.007 -8.587 25.537 1.00 80.69 92 ASP A N 1
ATOM 708 C CA . ASP A 1 92 ? -32.556 -8.035 26.787 1.00 80.69 92 ASP A CA 1
ATOM 709 C C . ASP A 1 92 ? -31.624 -8.272 27.996 1.00 80.69 92 ASP A C 1
ATOM 711 O O . ASP A 1 92 ? -32.013 -8.076 29.147 1.00 80.69 92 ASP A O 1
ATOM 715 N N . ASP A 1 93 ? -30.391 -8.733 27.757 1.00 85.31 93 ASP A N 1
ATOM 716 C CA . ASP A 1 93 ? -29.412 -8.962 28.818 1.00 85.31 93 ASP A CA 1
ATOM 717 C C . ASP A 1 93 ? -28.859 -7.635 29.357 1.00 85.31 93 ASP A C 1
ATOM 719 O O . ASP A 1 93 ? -28.207 -6.867 28.643 1.00 85.31 93 ASP A O 1
ATOM 723 N N . ASN A 1 94 ? -29.116 -7.378 30.640 1.00 80.31 94 ASN A N 1
ATOM 724 C CA . ASN A 1 94 ? -28.791 -6.115 31.299 1.00 80.31 94 ASN A CA 1
ATOM 725 C C . ASN A 1 94 ? -27.276 -5.845 31.344 1.00 80.31 94 ASN A C 1
ATOM 727 O O . ASN A 1 94 ? -26.857 -4.704 31.152 1.00 80.31 94 ASN A O 1
ATOM 731 N N . ASP A 1 95 ? -26.449 -6.877 31.537 1.00 84.44 95 ASP A N 1
ATOM 732 C CA . ASP A 1 95 ? -24.990 -6.721 31.610 1.00 84.44 95 ASP A CA 1
ATOM 733 C C . ASP A 1 95 ? -24.404 -6.309 30.253 1.00 84.44 95 ASP A C 1
ATOM 735 O O . ASP A 1 95 ? -23.593 -5.381 30.168 1.00 84.44 95 ASP A O 1
ATOM 739 N N . THR A 1 96 ? -24.880 -6.929 29.170 1.00 82.94 96 THR A N 1
ATOM 740 C CA . THR A 1 96 ? -24.487 -6.574 27.799 1.00 82.94 96 THR A CA 1
ATOM 741 C C . THR A 1 96 ? -24.901 -5.142 27.433 1.00 82.94 96 THR A C 1
ATOM 743 O O . THR A 1 96 ? -24.138 -4.423 26.782 1.00 82.94 96 THR A O 1
ATOM 746 N N . ILE A 1 97 ? -26.085 -4.695 27.869 1.00 83.44 97 ILE A N 1
ATOM 747 C CA . ILE A 1 97 ? -26.575 -3.330 27.622 1.00 83.44 97 ILE A CA 1
ATOM 748 C C . ILE A 1 97 ? -25.713 -2.294 28.354 1.00 83.44 97 ILE A C 1
ATOM 750 O O . ILE A 1 97 ? -25.339 -1.279 27.760 1.00 83.44 97 ILE A O 1
ATOM 754 N N . ILE A 1 98 ? -25.372 -2.547 29.620 1.00 86.75 98 ILE A N 1
ATOM 755 C CA . ILE A 1 98 ? -24.560 -1.632 30.434 1.00 86.75 98 ILE A CA 1
ATOM 756 C C . ILE A 1 98 ? -23.138 -1.508 29.866 1.00 86.75 98 ILE A C 1
ATOM 758 O O . ILE A 1 98 ? -22.640 -0.391 29.725 1.00 86.75 98 ILE A O 1
ATOM 762 N N . ASP A 1 99 ? -22.506 -2.617 29.471 1.00 87.38 99 ASP A N 1
ATOM 763 C CA . ASP A 1 99 ? -21.167 -2.608 28.860 1.00 87.38 99 ASP A CA 1
ATOM 764 C C . ASP A 1 99 ? -21.155 -1.897 27.492 1.00 87.38 99 ASP A C 1
ATOM 766 O O . ASP A 1 99 ? -20.256 -1.104 27.193 1.00 87.38 99 ASP A O 1
ATOM 770 N N . ALA A 1 100 ? -22.181 -2.111 26.663 1.00 84.06 100 ALA A N 1
ATOM 771 C CA . ALA A 1 100 ? -22.326 -1.399 25.395 1.00 84.06 100 ALA A CA 1
ATOM 772 C C . ALA A 1 100 ? -22.522 0.113 25.607 1.00 84.06 100 ALA A C 1
ATOM 774 O O . ALA A 1 100 ? -21.873 0.920 24.936 1.00 84.06 100 ALA A O 1
ATOM 775 N N . PHE A 1 101 ? -23.374 0.505 26.560 1.00 82.69 101 PHE A N 1
ATOM 776 C CA . PHE A 1 101 ? -23.604 1.905 26.916 1.00 82.69 101 PHE A CA 1
ATOM 777 C C . PHE A 1 101 ? -22.319 2.587 27.399 1.00 82.69 101 PHE A C 1
ATOM 779 O O . PHE A 1 101 ? -21.993 3.682 26.932 1.00 82.69 101 PHE A O 1
ATOM 786 N N . ASP A 1 102 ? -21.555 1.920 28.265 1.00 86.62 102 ASP A N 1
ATOM 787 C CA . ASP A 1 102 ? -20.291 2.437 28.778 1.00 86.62 102 ASP A CA 1
ATOM 788 C C . ASP A 1 102 ? -19.276 2.654 27.647 1.00 86.62 102 ASP A C 1
ATOM 790 O O . ASP A 1 102 ? -18.726 3.747 27.495 1.00 86.62 102 ASP A O 1
ATOM 794 N N . LYS A 1 103 ? -19.100 1.668 26.759 1.00 84.44 103 LYS A N 1
ATOM 795 C CA . LYS A 1 103 ? -18.208 1.778 25.592 1.00 84.44 103 LYS A CA 1
ATOM 796 C C . LYS A 1 103 ? -18.608 2.910 24.648 1.00 84.44 103 LYS A C 1
ATOM 798 O O . LYS A 1 103 ? -17.731 3.609 24.134 1.00 84.44 103 LYS A O 1
ATOM 803 N N . VAL A 1 104 ? -19.904 3.120 24.421 1.00 82.44 104 VAL A N 1
ATOM 804 C CA . VAL A 1 104 ? -20.404 4.228 23.595 1.00 82.44 104 VAL A CA 1
ATOM 805 C C . VAL A 1 104 ? -20.113 5.570 24.270 1.00 82.44 104 VAL A C 1
ATOM 807 O O . VAL A 1 104 ? -19.508 6.441 23.644 1.00 82.44 104 VAL A O 1
ATOM 810 N N . MET A 1 105 ? -20.436 5.731 25.554 1.00 82.81 105 MET A N 1
ATOM 811 C CA . MET A 1 105 ? -20.168 6.967 26.303 1.00 82.81 105 MET A CA 1
ATOM 812 C C . MET A 1 105 ? -18.673 7.297 26.382 1.00 82.81 105 MET A C 1
ATOM 814 O O . MET A 1 105 ? -18.288 8.459 26.221 1.00 82.81 105 MET A O 1
ATOM 818 N N . HIS A 1 106 ? -17.814 6.284 26.511 1.00 86.31 106 HIS A N 1
ATOM 819 C CA . HIS A 1 106 ? -16.362 6.435 26.414 1.00 86.31 106 HIS A CA 1
ATOM 820 C C . HIS A 1 106 ? -15.921 6.978 25.049 1.00 86.31 106 HIS A C 1
ATOM 822 O O . HIS A 1 106 ? -15.051 7.847 24.983 1.00 86.31 106 HIS A O 1
ATOM 828 N N . ARG A 1 107 ? -16.524 6.514 23.948 1.00 82.25 107 ARG A N 1
ATOM 829 C CA . ARG A 1 107 ? -16.203 6.988 22.589 1.00 82.25 107 ARG A CA 1
ATOM 830 C C . ARG A 1 107 ? -16.735 8.388 22.297 1.00 82.25 107 ARG A C 1
ATOM 832 O O . ARG A 1 107 ? -16.078 9.122 21.565 1.00 82.25 107 ARG A O 1
ATOM 839 N N . TYR A 1 108 ? -17.858 8.769 22.899 1.00 81.38 108 TYR A N 1
ATOM 840 C CA . TYR A 1 108 ? -18.393 10.133 22.841 1.00 81.38 108 TYR A CA 1
ATOM 841 C C . TYR A 1 108 ? -17.676 11.117 23.781 1.00 81.38 108 TYR A C 1
ATOM 843 O O . TYR A 1 108 ? -17.942 12.315 23.729 1.00 81.38 108 TYR A O 1
ATOM 851 N N . GLY A 1 109 ? -16.738 10.638 24.607 1.00 81.12 109 GLY A N 1
ATOM 852 C CA . GLY A 1 109 ? -15.938 11.482 25.496 1.00 81.12 109 GLY A CA 1
ATOM 853 C C . GLY A 1 109 ? -16.632 11.857 26.807 1.00 81.12 109 GLY A C 1
ATOM 854 O O . GLY A 1 109 ? -16.161 12.755 27.499 1.00 81.12 109 GLY A O 1
ATOM 855 N N . TYR A 1 110 ? -17.721 11.172 27.164 1.00 80.06 110 TYR A N 1
ATOM 856 C CA . TYR A 1 110 ? -18.427 11.353 28.438 1.00 80.06 110 TYR A CA 1
ATOM 857 C C . TYR A 1 110 ? -17.822 10.544 29.588 1.00 80.06 110 TYR A C 1
ATOM 859 O O . TYR A 1 110 ? -18.229 10.703 30.737 1.00 80.06 110 TYR A O 1
ATOM 867 N N . ALA A 1 111 ? -16.840 9.690 29.302 1.00 72.94 111 ALA A N 1
ATOM 868 C CA . ALA A 1 111 ? -16.132 8.973 30.343 1.00 72.94 111 ALA A CA 1
ATOM 869 C C . ALA A 1 111 ? -15.127 9.874 31.071 1.00 72.94 111 ALA A C 1
ATOM 871 O O . ALA A 1 111 ? -14.465 10.707 30.438 1.00 72.94 111 ALA A O 1
ATOM 872 N N . PRO A 1 112 ? -14.946 9.685 32.389 1.00 69.56 112 PRO A N 1
ATOM 873 C CA . PRO A 1 112 ? -13.862 10.320 33.109 1.00 69.56 112 PRO A CA 1
ATOM 874 C C . PRO A 1 112 ? -12.545 9.872 32.477 1.00 69.56 112 PRO A C 1
ATOM 876 O O . PRO A 1 112 ? -12.115 8.727 32.610 1.00 69.56 112 PRO A O 1
ATOM 879 N N . ASN A 1 113 ? -11.888 10.791 31.770 1.00 61.59 113 ASN A N 1
ATOM 880 C CA . ASN A 1 113 ? -10.512 10.596 31.355 1.00 61.59 113 ASN A CA 1
ATOM 881 C C . ASN A 1 113 ? -9.703 10.307 32.623 1.00 61.59 113 ASN A C 1
ATOM 883 O O . ASN A 1 113 ? -9.418 11.226 33.390 1.00 61.59 113 ASN A O 1
ATOM 887 N N . ALA A 1 114 ? -9.259 9.064 32.817 1.00 56.12 114 ALA A N 1
ATOM 888 C CA . ALA A 1 114 ? -8.274 8.728 33.849 1.00 56.12 114 ALA A CA 1
ATOM 889 C C . ALA A 1 114 ? -6.990 9.586 33.720 1.00 56.12 114 ALA A C 1
ATOM 891 O O . ALA A 1 114 ? -6.208 9.697 34.656 1.00 56.12 114 ALA A O 1
ATOM 892 N N . LYS A 1 115 ? -6.813 10.264 32.576 1.00 52.2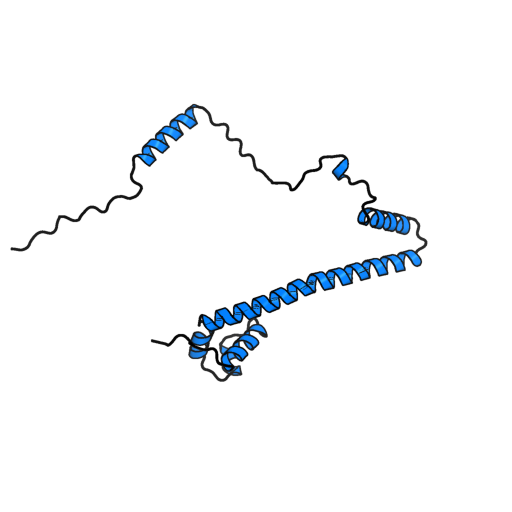2 115 LYS A N 1
ATOM 893 C CA . LYS A 1 115 ? -5.764 11.254 32.299 1.00 52.22 115 LYS A CA 1
ATOM 894 C C . LYS A 1 115 ? -5.988 12.650 32.903 1.00 52.22 115 LYS A C 1
ATOM 896 O O . LYS A 1 115 ? -5.055 13.440 32.912 1.00 52.22 115 LYS A O 1
ATOM 901 N N . ASN A 1 116 ? -7.174 12.960 33.430 1.00 49.19 116 ASN A N 1
ATOM 902 C CA . ASN A 1 116 ? -7.467 14.261 34.051 1.00 49.19 116 ASN A CA 1
ATOM 903 C C . ASN A 1 116 ? -7.511 14.209 35.591 1.00 49.19 116 ASN A C 1
ATOM 905 O O . ASN A 1 116 ? -7.783 15.224 36.224 1.00 49.19 116 ASN A O 1
ATOM 909 N N . GLY A 1 117 ? -7.198 13.051 36.188 1.00 47.62 117 GLY A N 1
ATOM 910 C CA . GLY A 1 117 ? -6.890 12.903 37.619 1.00 47.62 117 GLY A CA 1
ATOM 911 C C . GLY A 1 117 ? -5.407 12.637 37.916 1.00 47.62 117 GLY A C 1
ATOM 912 O O . GLY A 1 117 ? -5.001 12.669 39.072 1.00 47.62 117 GLY A O 1
ATOM 913 N N . ALA A 1 118 ? -4.588 12.404 36.886 1.00 51.88 118 ALA A N 1
ATOM 914 C CA . ALA A 1 118 ? -3.140 12.278 36.990 1.00 51.88 118 ALA A CA 1
ATOM 915 C C . ALA A 1 118 ? -2.497 12.740 35.675 1.00 51.88 118 ALA A C 1
ATOM 917 O O . ALA A 1 118 ? -2.559 12.047 34.666 1.00 51.88 118 ALA A O 1
ATOM 918 N N . GLN A 1 119 ? -1.887 13.927 35.718 1.00 47.12 119 GLN A N 1
ATOM 919 C CA . GLN A 1 119 ? -0.880 14.412 34.773 1.00 47.12 119 GLN A CA 1
ATOM 920 C C . GLN A 1 119 ? -1.255 14.354 33.277 1.00 47.12 119 GLN A C 1
ATOM 922 O O . GLN A 1 119 ? -0.945 13.414 32.545 1.00 47.12 119 GLN A O 1
ATOM 927 N N . THR A 1 120 ? -1.802 15.464 32.788 1.00 43.38 120 THR A N 1
ATOM 928 C CA . THR A 1 120 ? -1.822 15.846 31.374 1.00 43.38 120 THR A CA 1
ATOM 929 C C . THR A 1 120 ? -0.381 16.002 30.867 1.00 43.38 120 THR A C 1
ATOM 931 O O . THR A 1 120 ? 0.182 17.093 30.837 1.00 43.38 120 THR A O 1
ATOM 934 N N . GLN A 1 121 ? 0.262 14.895 30.501 1.00 43.31 121 GLN A N 1
ATOM 935 C CA . GLN A 1 121 ? 1.470 14.933 29.688 1.00 43.31 121 GLN A CA 1
ATOM 936 C C . GLN A 1 121 ? 1.039 15.184 28.240 1.00 43.31 121 GLN A C 1
ATOM 938 O O . GLN A 1 121 ? 0.342 14.369 27.631 1.00 43.31 121 GLN A O 1
ATOM 943 N N . GLY A 1 122 ? 1.458 16.335 27.704 1.00 52.59 122 GLY A N 1
ATOM 944 C CA . GLY A 1 122 ? 1.597 16.552 26.264 1.00 52.59 122 GLY A CA 1
ATOM 945 C C . GLY A 1 122 ? 2.517 15.495 25.629 1.00 52.59 122 GLY A C 1
ATOM 946 O O . GLY A 1 122 ? 2.899 14.539 26.306 1.00 52.59 122 GLY A O 1
ATOM 947 N N . PRO A 1 123 ? 2.874 15.612 24.337 1.00 48.84 123 PRO A N 1
ATOM 948 C CA . PRO A 1 123 ? 3.686 14.600 23.665 1.00 48.84 123 PRO A CA 1
ATOM 949 C C . PRO A 1 123 ? 4.918 14.281 24.515 1.00 48.84 123 PRO A C 1
ATOM 951 O O . PRO A 1 123 ? 5.725 15.165 24.802 1.00 48.84 123 PRO A O 1
ATOM 954 N N . ALA A 1 124 ? 5.000 13.032 24.977 1.00 52.66 124 ALA A N 1
ATOM 955 C CA . ALA A 1 124 ? 6.087 12.545 25.806 1.00 52.66 124 ALA A CA 1
ATOM 956 C C . ALA A 1 124 ? 7.362 12.536 24.959 1.00 52.66 124 ALA A C 1
ATOM 958 O O . ALA A 1 124 ? 7.700 11.549 24.307 1.00 52.66 124 ALA A O 1
ATOM 959 N N . VAL A 1 125 ? 8.054 13.673 24.936 1.00 56.56 125 VAL A N 1
ATOM 960 C CA . VAL A 1 125 ? 9.453 13.741 24.542 1.00 56.56 125 VAL A CA 1
ATOM 961 C C . VAL A 1 125 ? 10.195 12.912 25.580 1.00 56.56 125 VAL A C 1
ATOM 963 O O . VAL A 1 125 ? 10.285 13.288 26.746 1.00 56.56 125 VAL A O 1
ATOM 966 N N . ASN A 1 126 ? 10.661 11.738 25.167 1.00 60.88 126 ASN A N 1
ATOM 967 C CA . ASN A 1 126 ? 11.523 10.886 25.971 1.00 60.88 126 ASN A CA 1
ATOM 968 C C . ASN A 1 126 ? 12.915 11.536 26.022 1.00 60.88 126 ASN A C 1
ATOM 970 O O . ASN A 1 126 ? 13.837 11.147 25.308 1.00 60.88 126 ASN A O 1
ATOM 974 N N . THR A 1 127 ? 13.039 12.620 26.785 1.00 63.31 127 THR A N 1
ATOM 975 C CA . THR A 1 127 ? 14.313 13.284 27.046 1.00 63.31 127 THR A CA 1
ATOM 976 C C . THR A 1 127 ? 15.071 12.442 28.061 1.00 63.31 127 THR A C 1
ATOM 978 O O . THR A 1 127 ? 14.897 12.568 29.273 1.00 63.31 127 THR A O 1
ATOM 981 N N 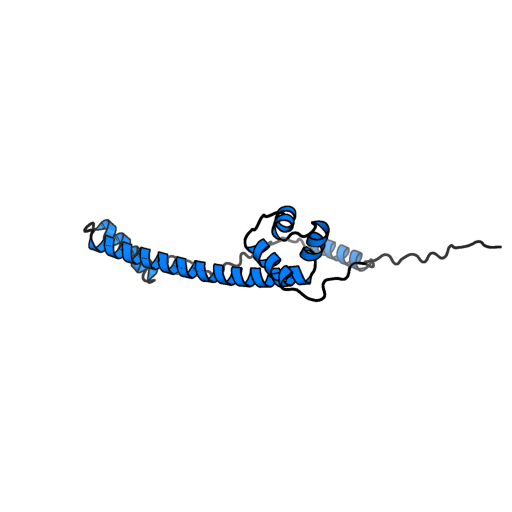. GLN A 1 128 ? 15.923 11.552 27.557 1.00 59.28 128 GLN A N 1
ATOM 982 C CA . GLN A 1 128 ? 16.929 10.877 28.363 1.00 59.28 128 GLN A CA 1
ATOM 983 C C . GLN A 1 128 ? 17.947 11.922 28.849 1.00 59.28 128 GLN A C 1
ATOM 985 O O . GLN A 1 128 ? 18.917 12.241 28.164 1.00 59.28 128 GLN A O 1
ATOM 990 N N . ASN A 1 129 ? 17.719 12.484 30.036 1.00 66.62 129 ASN A N 1
ATOM 991 C CA . ASN A 1 129 ? 18.699 13.325 30.716 1.00 66.62 129 ASN A CA 1
ATOM 992 C C . ASN A 1 129 ? 19.845 12.439 31.224 1.00 66.62 129 ASN A C 1
ATOM 994 O O . ASN A 1 129 ? 19.808 11.935 32.345 1.00 66.62 129 ASN A O 1
ATOM 998 N N . ASN A 1 130 ? 20.875 12.252 30.397 1.00 74.25 130 ASN A N 1
ATOM 999 C CA . ASN A 1 130 ? 22.153 11.698 30.837 1.00 74.25 130 ASN A CA 1
ATOM 1000 C C . ASN A 1 130 ? 22.863 12.737 31.717 1.00 74.25 130 ASN A C 1
ATOM 1002 O O . ASN A 1 130 ? 23.657 13.549 31.241 1.00 74.25 130 ASN A O 1
ATOM 1006 N N . ILE A 1 131 ? 22.532 12.747 33.007 1.00 68.88 131 ILE A N 1
ATOM 1007 C CA . ILE A 1 131 ? 23.201 13.582 34.005 1.00 68.88 131 ILE A CA 1
ATOM 1008 C C . ILE A 1 131 ? 24.558 12.938 34.299 1.00 68.88 131 ILE A C 1
ATOM 1010 O O . ILE A 1 131 ? 24.659 11.990 35.074 1.00 68.88 131 ILE A O 1
ATOM 1014 N N . PHE A 1 132 ? 25.606 13.440 33.652 1.00 66.12 132 PHE A N 1
ATOM 1015 C CA . PHE A 1 132 ? 26.981 13.076 33.973 1.00 66.12 132 PHE A CA 1
ATOM 1016 C C . PHE A 1 132 ? 27.461 13.925 35.154 1.00 66.12 132 PHE A C 1
ATOM 1018 O O . PHE A 1 132 ? 27.534 15.151 35.057 1.00 66.12 132 PHE A O 1
ATOM 1025 N N . TYR A 1 133 ? 27.808 13.286 36.272 1.00 66.88 133 TYR A N 1
ATOM 1026 C CA . TYR A 1 133 ? 28.491 13.951 37.381 1.00 66.88 133 TYR A CA 1
ATOM 1027 C C . TYR A 1 133 ? 29.958 14.181 36.998 1.00 66.88 133 TYR A C 1
ATOM 1029 O O . TYR A 1 133 ? 30.823 13.354 37.272 1.00 66.88 133 TYR A O 1
ATOM 1037 N N . LEU A 1 134 ? 30.230 15.288 36.309 1.00 65.00 134 LEU A N 1
ATOM 1038 C CA . LEU A 1 134 ? 31.590 15.709 35.980 1.00 65.00 134 LEU A CA 1
ATOM 1039 C C . LEU A 1 134 ? 32.247 16.293 37.236 1.00 65.00 134 LEU A C 1
ATOM 1041 O O . LEU A 1 134 ? 31.774 17.286 37.789 1.00 65.00 134 LEU A O 1
ATOM 1045 N N . THR A 1 135 ? 33.345 15.692 37.691 1.00 77.94 135 THR A N 1
ATOM 1046 C CA . THR A 1 135 ? 34.199 16.302 38.717 1.00 77.94 135 THR A CA 1
ATOM 1047 C C . THR A 1 135 ? 35.047 17.410 38.084 1.0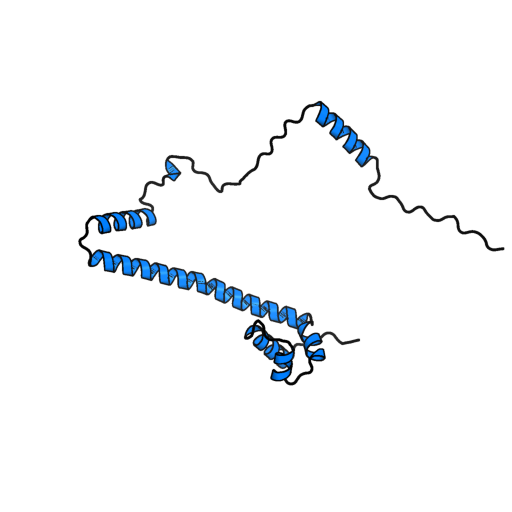0 77.94 135 THR A C 1
ATOM 1049 O O . THR A 1 135 ? 35.372 17.354 36.896 1.00 77.94 135 THR A O 1
ATOM 1052 N N . ALA A 1 136 ? 35.413 18.438 38.860 1.00 74.56 136 ALA A N 1
ATOM 1053 C CA . ALA A 1 136 ? 36.181 19.586 38.354 1.00 74.56 136 ALA A CA 1
ATOM 1054 C C . ALA A 1 136 ? 37.499 19.175 37.663 1.00 74.56 136 ALA A C 1
ATOM 1056 O O . ALA A 1 136 ? 37.914 19.809 36.695 1.00 74.56 136 ALA A O 1
ATOM 1057 N N . ASP A 1 137 ? 38.092 18.072 38.121 1.00 77.06 137 ASP A N 1
ATOM 1058 C CA . ASP A 1 137 ? 39.345 17.510 37.614 1.00 77.06 137 ASP A CA 1
ATOM 1059 C C . ASP A 1 137 ? 39.193 16.829 36.237 1.00 77.06 137 ASP A C 1
ATOM 1061 O O . ASP A 1 137 ? 40.064 16.893 35.372 1.00 77.06 137 ASP A O 1
ATOM 1065 N N . GLN A 1 138 ? 38.028 16.233 35.962 1.00 77.81 138 GLN A N 1
ATOM 1066 C CA . GLN A 1 138 ? 37.737 15.685 34.632 1.00 77.81 138 GLN A CA 1
ATOM 1067 C C . GLN A 1 138 ? 37.506 16.792 33.596 1.00 77.81 138 GLN A C 1
ATOM 1069 O O . GLN A 1 138 ? 37.788 16.606 32.411 1.00 77.81 138 GLN A O 1
ATOM 1074 N N . LEU A 1 139 ? 37.029 17.959 34.037 1.00 76.44 139 LEU A N 1
ATOM 1075 C CA . LEU A 1 139 ? 36.789 19.107 33.168 1.00 76.44 139 LEU A CA 1
ATOM 1076 C C . LEU A 1 139 ? 38.088 19.838 32.792 1.00 76.44 139 LEU A C 1
ATOM 1078 O O . LEU A 1 139 ? 38.224 20.274 31.647 1.00 76.44 139 LEU A O 1
ATOM 1082 N N . SER A 1 140 ? 39.050 19.955 33.715 1.00 75.19 140 SER A N 1
ATOM 1083 C CA . SER A 1 140 ? 40.388 20.494 33.416 1.00 75.19 140 SER A CA 1
ATOM 1084 C C . SER A 1 140 ? 41.140 19.592 32.437 1.00 75.19 140 SER A C 1
ATOM 1086 O O . SER A 1 140 ? 41.585 20.077 31.397 1.00 75.19 140 SER A O 1
ATOM 1088 N N . GLY A 1 141 ? 41.172 18.278 32.681 1.00 81.88 141 GLY A N 1
ATOM 1089 C CA . GLY A 1 141 ? 41.817 17.323 31.773 1.00 81.88 141 GLY A CA 1
ATOM 1090 C C . GLY A 1 141 ? 41.176 17.275 30.378 1.00 81.88 141 GLY A C 1
ATOM 1091 O O . GLY A 1 141 ? 41.868 17.111 29.373 1.00 81.88 141 GLY A O 1
ATOM 1092 N N . ALA A 1 142 ? 39.856 17.468 30.277 1.00 79.19 142 ALA A N 1
ATOM 1093 C CA . ALA A 1 142 ? 39.177 17.584 28.984 1.00 79.19 142 ALA A CA 1
ATOM 1094 C C . ALA A 1 142 ? 39.550 18.876 28.231 1.00 79.19 142 ALA A C 1
ATOM 1096 O O . ALA A 1 142 ? 39.674 18.854 27.005 1.00 79.19 142 ALA A O 1
ATOM 1097 N N . ARG A 1 143 ? 39.759 19.994 28.946 1.00 78.69 143 ARG A N 1
ATOM 1098 C CA . ARG A 1 143 ? 40.197 21.266 28.346 1.00 78.69 143 ARG A CA 1
ATOM 1099 C C . ARG A 1 143 ? 41.608 21.175 27.784 1.00 78.69 143 ARG A C 1
ATOM 1101 O O . ARG A 1 143 ? 41.829 21.632 26.668 1.00 78.69 143 ARG A O 1
ATOM 1108 N N . GLU A 1 144 ? 42.530 20.553 28.510 1.00 80.88 144 GLU A N 1
ATOM 1109 C CA . GLU A 1 144 ? 43.903 20.350 28.035 1.00 80.88 144 GLU A CA 1
ATOM 1110 C C . GLU A 1 144 ? 43.934 19.522 26.746 1.00 80.88 144 GLU A C 1
ATOM 1112 O O . GLU A 1 144 ? 44.541 19.938 25.760 1.00 80.88 144 GLU A O 1
ATOM 1117 N N . LYS A 1 145 ? 43.174 18.421 26.696 1.00 77.31 145 LYS A N 1
ATOM 1118 C CA . LYS A 1 145 ? 43.073 17.571 25.497 1.00 77.31 145 LYS A CA 1
ATOM 1119 C C . LYS A 1 145 ? 42.439 18.276 24.297 1.00 77.31 145 LYS A C 1
ATOM 1121 O O . LYS A 1 145 ? 42.804 17.996 23.158 1.00 77.31 145 LYS A O 1
ATOM 1126 N N . LEU A 1 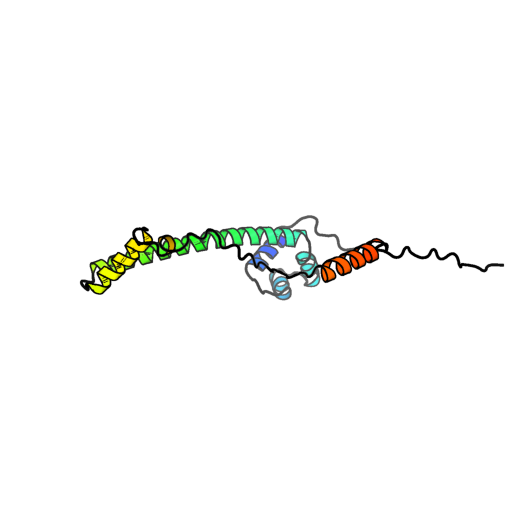146 ? 41.487 19.185 24.523 1.00 75.69 146 LEU A N 1
ATOM 1127 C CA . LEU A 1 146 ? 40.908 19.992 23.444 1.00 75.69 146 LEU A CA 1
ATOM 1128 C C . LEU A 1 146 ? 41.903 21.013 22.891 1.00 75.69 146 LEU A C 1
ATOM 1130 O O . LEU A 1 146 ? 41.950 21.206 21.679 1.00 75.69 146 LEU A O 1
ATOM 1134 N N . ILE A 1 147 ? 42.706 21.636 23.754 1.00 76.62 147 ILE A N 1
ATOM 1135 C CA . ILE A 1 147 ? 43.755 22.574 23.336 1.00 76.62 147 I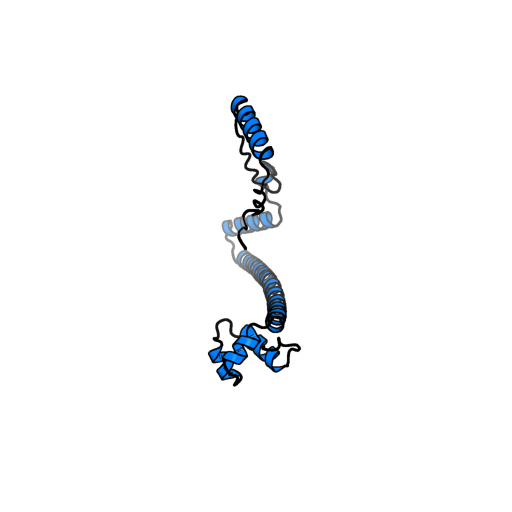LE A CA 1
ATOM 1136 C C . ILE A 1 147 ? 44.839 21.833 22.545 1.00 76.62 147 ILE A C 1
ATOM 1138 O O . ILE A 1 147 ? 45.245 22.307 21.487 1.00 76.62 147 ILE A O 1
ATOM 1142 N N . GLU A 1 148 ? 45.250 20.646 22.997 1.00 72.31 148 GLU A N 1
ATOM 1143 C CA . GLU A 1 148 ? 46.214 19.795 22.288 1.00 72.31 148 GLU A CA 1
ATOM 1144 C C . GLU A 1 148 ? 45.700 19.367 20.904 1.00 72.31 148 GLU A C 1
ATOM 1146 O O . GLU A 1 148 ? 46.410 19.498 19.907 1.00 72.31 148 GLU A O 1
ATOM 1151 N N . ASN A 1 149 ? 44.443 18.919 20.815 1.00 67.56 149 ASN A N 1
ATOM 1152 C CA . ASN A 1 149 ? 43.836 18.557 19.533 1.00 67.56 149 ASN A CA 1
ATOM 1153 C C . ASN A 1 149 ? 43.640 19.763 18.607 1.00 67.56 149 ASN A C 1
ATOM 1155 O O . ASN A 1 149 ? 43.723 19.603 17.396 1.00 67.56 149 ASN A O 1
ATOM 1159 N N . HIS A 1 150 ? 43.392 20.959 19.146 1.00 66.81 150 HIS A N 1
ATOM 1160 C CA . HIS A 1 150 ? 43.274 22.174 18.338 1.00 66.81 150 HIS A CA 1
ATOM 1161 C C . HIS A 1 150 ? 44.633 22.691 17.844 1.00 66.81 150 HIS A C 1
ATOM 1163 O O . HIS A 1 150 ? 44.715 23.289 16.775 1.00 66.81 150 HIS A O 1
ATOM 1169 N N . ALA A 1 151 ? 45.706 22.443 18.600 1.00 62.91 151 ALA A N 1
ATOM 1170 C CA . ALA A 1 151 ? 47.070 22.796 18.216 1.00 62.91 151 ALA A CA 1
ATOM 1171 C C . ALA A 1 151 ? 47.634 21.900 17.098 1.00 62.91 151 ALA A C 1
ATOM 1173 O O . ALA A 1 151 ? 48.631 22.256 16.469 1.00 62.91 151 ALA A O 1
ATOM 1174 N N . ARG A 1 152 ? 47.003 20.752 16.827 1.00 62.53 152 ARG A N 1
ATOM 1175 C CA . ARG A 1 152 ? 47.344 19.881 15.701 1.00 62.53 152 ARG A CA 1
ATOM 1176 C C . ARG A 1 152 ? 46.483 20.239 14.481 1.00 62.53 152 ARG A C 1
ATOM 1178 O O . ARG A 1 152 ? 45.259 20.143 14.564 1.00 62.53 152 ARG A O 1
ATOM 1185 N N . PRO A 1 153 ? 47.072 20.630 13.336 1.00 66.38 153 PRO A N 1
ATOM 1186 C CA . PRO A 1 153 ? 46.307 20.778 12.103 1.00 66.38 153 PRO A CA 1
ATOM 1187 C C . PRO A 1 153 ? 45.682 19.426 11.720 1.00 66.38 153 PRO A C 1
ATOM 1189 O O . PRO A 1 153 ? 46.341 18.393 11.765 1.00 66.38 153 PRO A O 1
ATOM 1192 N N . ALA A 1 154 ? 44.397 19.426 11.354 1.00 61.78 154 ALA A N 1
ATOM 1193 C CA . ALA A 1 154 ? 43.615 18.210 11.088 1.00 61.78 154 ALA A CA 1
ATOM 1194 C C . ALA A 1 154 ? 44.025 17.441 9.810 1.00 61.78 154 ALA A C 1
ATOM 1196 O O . ALA A 1 154 ? 43.426 16.415 9.492 1.00 61.78 154 ALA A O 1
ATOM 1197 N N . LEU A 1 155 ? 45.029 17.925 9.078 1.00 61.47 155 LEU A N 1
ATOM 1198 C CA . LEU A 1 155 ? 45.615 17.276 7.911 1.00 61.47 155 LEU A CA 1
ATOM 1199 C C . LEU A 1 155 ? 47.134 17.478 7.971 1.00 61.47 155 LEU A C 1
ATOM 1201 O O . LEU A 1 155 ? 47.585 18.624 8.027 1.00 61.47 155 LEU A O 1
ATOM 1205 N N . ASP A 1 156 ? 47.912 16.394 7.923 1.00 62.75 156 ASP A N 1
ATOM 1206 C CA . ASP A 1 156 ? 49.339 16.496 7.612 1.00 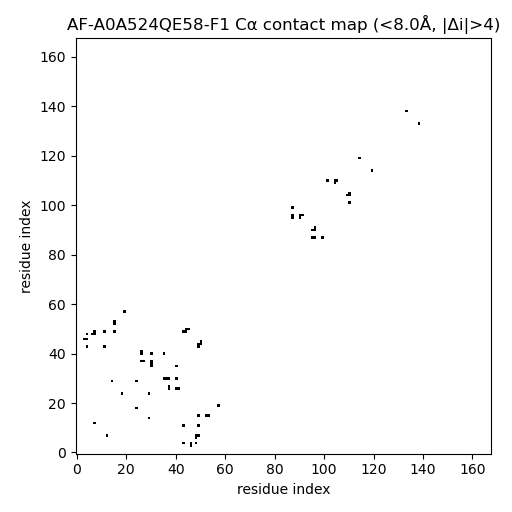62.75 156 ASP A CA 1
ATOM 1207 C C . ASP A 1 156 ? 49.467 17.085 6.202 1.00 62.75 156 ASP A C 1
ATOM 1209 O O . ASP A 1 156 ? 48.937 16.539 5.229 1.00 62.75 156 ASP A O 1
ATOM 1213 N N . LEU A 1 157 ? 50.125 18.241 6.095 1.00 60.72 157 LEU A N 1
ATOM 1214 C CA . LEU A 1 157 ? 50.453 18.838 4.805 1.00 60.72 157 LEU A CA 1
ATOM 1215 C C . LEU A 1 157 ? 51.351 17.851 4.041 1.00 60.72 157 LEU A C 1
ATOM 1217 O O . LEU A 1 157 ? 52.309 17.342 4.630 1.00 60.72 157 LEU A O 1
ATOM 1221 N N . PRO A 1 158 ? 51.072 17.555 2.759 1.00 53.78 158 PRO A N 1
ATOM 1222 C CA . PRO A 1 158 ? 51.913 16.651 1.991 1.00 53.78 158 PRO A CA 1
ATOM 1223 C C . PRO A 1 158 ? 53.337 17.206 1.955 1.00 53.78 158 PRO A C 1
ATOM 1225 O O . PRO A 1 158 ? 53.559 18.337 1.523 1.00 53.78 158 PRO A O 1
ATOM 1228 N N . VAL A 1 159 ? 54.286 16.405 2.445 1.00 55.25 159 VAL A N 1
ATOM 1229 C CA . VAL A 1 159 ? 55.719 16.689 2.371 1.00 55.25 159 VAL A CA 1
ATOM 1230 C C . VAL A 1 159 ? 56.068 16.852 0.896 1.00 55.25 159 VAL A C 1
ATOM 1232 O O . VAL A 1 159 ? 55.970 15.904 0.116 1.00 55.25 159 VAL A O 1
ATOM 1235 N N . GLU A 1 160 ? 56.411 18.079 0.514 1.00 49.88 160 GLU A N 1
ATOM 1236 C CA . GLU A 1 160 ? 56.909 18.425 -0.809 1.00 49.88 160 GLU A CA 1
ATOM 1237 C C . GLU A 1 160 ? 58.142 17.553 -1.083 1.00 49.88 160 GLU A C 1
ATOM 1239 O O . GLU A 1 160 ? 59.166 17.650 -0.408 1.00 49.88 160 GLU A O 1
ATOM 1244 N N . SER A 1 161 ? 58.019 16.626 -2.030 1.00 52.78 161 SER A N 1
ATOM 1245 C CA . SER A 1 161 ? 59.091 15.734 -2.456 1.00 52.78 161 SER A CA 1
ATOM 1246 C C . SER A 1 161 ? 60.158 16.537 -3.207 1.00 52.78 161 SER A C 1
ATOM 1248 O O . SER A 1 161 ? 60.162 16.569 -4.437 1.00 52.78 161 SER A O 1
ATOM 1250 N N . SER A 1 162 ? 61.051 17.208 -2.473 1.00 53.97 162 SER A N 1
ATOM 1251 C CA . SER A 1 162 ? 62.191 17.961 -3.016 1.00 53.97 162 SER A CA 1
ATOM 1252 C C . SER A 1 162 ? 63.474 17.125 -3.137 1.00 53.97 162 SER A C 1
ATOM 1254 O O . SER A 1 162 ? 64.571 17.679 -3.151 1.00 53.97 162 SER A O 1
ATOM 1256 N N . GLU A 1 163 ? 63.368 15.800 -3.231 1.00 57.69 163 GLU A N 1
ATOM 1257 C CA . GLU A 1 163 ? 64.516 14.902 -3.400 1.00 57.69 163 GLU A CA 1
ATOM 1258 C C . GLU A 1 163 ? 64.385 14.115 -4.715 1.00 57.69 163 GLU A C 1
ATOM 1260 O O . GLU A 1 163 ? 64.189 12.905 -4.757 1.00 57.69 163 GLU A O 1
ATOM 1265 N N . LEU A 1 164 ? 64.446 14.853 -5.827 1.00 48.16 164 LEU A N 1
ATOM 1266 C CA . LEU A 1 164 ? 64.676 14.319 -7.169 1.00 48.16 164 LEU A CA 1
ATOM 1267 C C . LEU A 1 164 ? 65.980 14.927 -7.700 1.00 48.16 164 LEU A C 1
ATOM 1269 O O . LEU A 1 164 ? 65.998 15.983 -8.321 1.00 48.16 164 LEU A O 1
ATOM 1273 N N . MET A 1 165 ? 67.080 14.234 -7.430 1.00 50.69 165 MET A N 1
ATOM 1274 C CA . MET A 1 165 ? 68.327 14.252 -8.203 1.00 50.69 165 MET A CA 1
ATOM 1275 C C . MET A 1 165 ? 68.741 12.773 -8.330 1.00 50.69 165 MET A C 1
ATOM 1277 O O . MET A 1 165 ? 68.482 12.030 -7.382 1.00 50.69 165 MET A O 1
ATOM 1281 N N . PRO A 1 166 ? 69.362 12.298 -9.431 1.00 46.19 166 PRO A N 1
ATOM 1282 C CA . PRO A 1 166 ? 70.320 13.050 -10.245 1.00 46.19 166 PRO A CA 1
ATOM 1283 C C . PRO A 1 166 ? 70.175 12.858 -11.771 1.00 46.19 166 PRO A C 1
ATOM 1285 O O . PRO A 1 166 ? 69.843 11.779 -12.261 1.00 46.19 166 PRO A O 1
ATOM 1288 N N . ALA A 1 167 ? 70.538 13.878 -12.548 1.00 40.28 167 ALA A N 1
ATOM 1289 C CA . ALA A 1 167 ? 70.918 13.693 -13.945 1.00 40.28 167 ALA A CA 1
ATOM 1290 C C . ALA A 1 167 ? 72.106 14.601 -14.285 1.00 40.28 167 ALA A C 1
ATOM 1292 O O . ALA A 1 167 ? 71.998 15.821 -14.177 1.00 40.28 167 ALA A O 1
ATOM 1293 N N . THR A 1 168 ? 73.179 13.932 -14.728 1.00 44.28 168 THR A N 1
ATOM 1294 C CA . THR A 1 168 ? 74.466 14.401 -15.288 1.00 44.28 168 THR A CA 1
ATOM 1295 C C . THR A 1 168 ? 75.458 15.101 -14.371 1.00 44.28 168 THR A C 1
ATOM 1297 O O . THR A 1 168 ? 75.133 16.172 -13.823 1.00 44.28 168 THR A O 1
#

Foldseek 3Di:
DDDQDPDDDVLLVVLLVVCVVDVPDDLVVVCVVSVDDSVVSVSSCPHPVSVVVSVVVVVVVVVVVVVVVVVVVVVVVVVVVVVLVVCLVVDPDPVSVVVSVVVVCVVVVVDPPPCVVDDPDDPPPVPPPPDDPDDPVNVVVVVVVVVVVVVDDPDDDPDDPPPDDDDD

Mean predicted aligned error: 18.8 Å

Nearest PDB structures (foldseek):
  2cfx-assembly1_C  TM=8.884E-01  e=6.980E-01  Bacillus subtilis
  4a12-assembly1_B  TM=5.854E-01  e=1.490E+00  Staphylococcus aureus

pLDDT: mean 76.84, std 14.47, range [37.44, 92.12]